Protein AF-A0A7R9EKP4-F1 (afdb_monomer_lite)

Foldseek 3Di:
DLVLLLDLCLLAPDPPDDPLRSLLSNLQSLQVVDDPPDPSNVCNVVSNVDSVVSVVCVVVSLVVLVVVVDPSSVVSSVVNVVSRVVCVVVVVVVVPPPD

Structure (mmCIF, N/CA/C/O backbone):
data_AF-A0A7R9EKP4-F1
#
_entry.id   AF-A0A7R9EKP4-F1
#
loop_
_atom_site.group_PDB
_atom_site.id
_atom_site.type_symbol
_atom_site.label_atom_id
_atom_site.label_alt_id
_atom_site.label_comp_id
_atom_site.label_asym_id
_atom_site.label_entity_id
_atom_site.label_seq_id
_atom_site.pdbx_PDB_ins_code
_atom_site.Cartn_x
_atom_site.Cartn_y
_atom_site.Cartn_z
_atom_site.occupancy
_atom_site.B_iso_or_equiv
_atom_site.auth_seq_id
_atom_site.auth_comp_id
_atom_site.auth_asym_id
_atom_site.auth_atom_id
_atom_site.pdbx_PDB_model_num
ATOM 1 N N . MET A 1 1 ? 0.307 0.551 11.869 1.00 61.66 1 MET A N 1
ATOM 2 C CA . MET A 1 1 ? -0.249 1.037 10.587 1.00 61.66 1 MET A CA 1
ATOM 3 C C . MET A 1 1 ? 0.270 2.423 10.203 1.00 61.66 1 MET A C 1
ATOM 5 O O .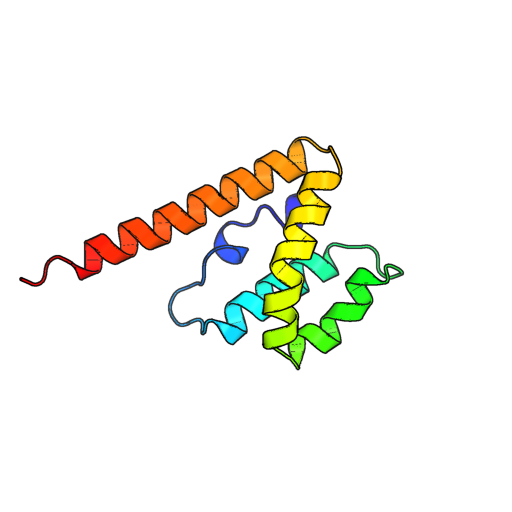 MET A 1 1 ? 1.107 2.472 9.319 1.00 61.66 1 MET A O 1
ATOM 9 N N . SER A 1 2 ? -0.122 3.527 10.861 1.00 60.31 2 SER A N 1
ATOM 10 C CA . SER A 1 2 ? 0.246 4.899 10.428 1.00 60.31 2 SER A CA 1
ATOM 11 C C . SER A 1 2 ? 1.753 5.169 10.294 1.00 60.31 2 SER A C 1
ATOM 13 O O . SER A 1 2 ? 2.151 5.869 9.377 1.00 60.31 2 SER A O 1
ATOM 15 N N . GLN A 1 3 ? 2.596 4.592 11.156 1.00 67.62 3 GLN A N 1
ATOM 16 C CA . GLN A 1 3 ? 4.058 4.760 11.083 1.00 67.62 3 GLN A CA 1
ATOM 17 C C . GLN A 1 3 ? 4.713 4.029 9.899 1.00 67.62 3 GLN A C 1
ATOM 19 O O . GLN A 1 3 ? 5.722 4.494 9.378 1.00 67.62 3 GLN A O 1
ATOM 24 N N . VAL A 1 4 ? 4.135 2.900 9.471 1.00 74.44 4 VAL A N 1
ATOM 25 C CA . VAL A 1 4 ? 4.634 2.103 8.334 1.00 74.44 4 VAL A CA 1
ATOM 26 C C . VAL A 1 4 ? 4.325 2.818 7.021 1.00 74.44 4 VAL A C 1
ATOM 28 O O . VAL A 1 4 ? 5.139 2.834 6.108 1.00 74.44 4 VAL A O 1
ATOM 31 N N . VAL A 1 5 ? 3.163 3.471 6.958 1.00 77.75 5 VAL A N 1
ATOM 32 C CA . VAL A 1 5 ? 2.707 4.185 5.764 1.00 77.75 5 VAL A CA 1
ATOM 33 C C . VAL A 1 5 ? 3.213 5.630 5.676 1.00 77.75 5 VAL A C 1
ATOM 35 O O . VAL A 1 5 ? 3.103 6.237 4.618 1.00 77.75 5 VAL A O 1
ATOM 38 N N . ASP A 1 6 ? 3.799 6.199 6.736 1.00 83.94 6 ASP A N 1
ATOM 39 C CA . ASP A 1 6 ? 4.362 7.565 6.744 1.00 83.94 6 ASP A CA 1
ATOM 40 C C . ASP A 1 6 ? 5.850 7.607 6.352 1.00 83.94 6 ASP A C 1
ATOM 42 O O . ASP A 1 6 ? 6.658 8.318 6.948 1.00 83.94 6 ASP A O 1
ATOM 46 N N . GLN A 1 7 ? 6.224 6.815 5.349 1.00 83.75 7 GLN A N 1
ATOM 47 C CA . GLN A 1 7 ? 7.583 6.745 4.818 1.00 83.75 7 GLN A CA 1
ATOM 48 C C . GLN A 1 7 ? 7.597 7.284 3.388 1.00 83.75 7 GLN A C 1
ATOM 50 O O . GLN A 1 7 ? 7.125 6.619 2.472 1.00 83.75 7 GLN A O 1
ATOM 55 N N . GLY A 1 8 ? 8.135 8.489 3.174 1.00 77.50 8 GLY A N 1
ATOM 56 C CA . GLY A 1 8 ? 8.082 9.156 1.862 1.00 77.50 8 GLY A CA 1
ATOM 57 C C . GLY A 1 8 ? 8.707 8.347 0.717 1.00 77.50 8 GLY A C 1
ATOM 58 O O . GLY A 1 8 ? 8.189 8.375 -0.396 1.00 77.50 8 GLY A O 1
ATOM 59 N N . TYR A 1 9 ? 9.758 7.568 1.004 1.00 81.12 9 TYR A N 1
ATOM 60 C CA . TYR A 1 9 ? 10.417 6.680 0.034 1.00 81.12 9 TYR A CA 1
ATOM 61 C C . TYR A 1 9 ? 9.541 5.503 -0.421 1.00 81.12 9 TYR A C 1
ATOM 63 O O . TYR A 1 9 ? 9.847 4.866 -1.419 1.00 81.12 9 TYR A O 1
ATOM 71 N N . LEU A 1 10 ? 8.472 5.180 0.313 1.00 86.44 10 LEU A N 1
ATOM 72 C CA . LEU A 1 10 ? 7.537 4.124 -0.072 1.00 86.44 10 LEU A CA 1
ATOM 73 C C . LEU A 1 10 ? 6.606 4.607 -1.193 1.00 86.44 10 LEU A C 1
ATOM 75 O O . LEU A 1 10 ? 6.255 3.862 -2.104 1.00 86.44 10 LEU A O 1
ATOM 79 N N . TRP A 1 11 ? 6.210 5.877 -1.127 1.00 89.12 11 TRP A N 1
ATOM 80 C CA . TRP A 1 11 ? 5.232 6.474 -2.035 1.00 89.12 11 TRP A CA 1
ATOM 81 C C . TRP A 1 11 ? 5.851 7.055 -3.293 1.00 89.12 11 TRP A C 1
ATOM 83 O O . TRP A 1 11 ? 5.118 7.358 -4.225 1.00 89.12 11 TRP A O 1
ATOM 93 N N . VAL A 1 12 ? 7.171 7.216 -3.327 1.00 88.06 12 VAL A N 1
ATOM 94 C CA . VAL A 1 12 ? 7.907 7.716 -4.486 1.00 88.06 12 VAL A CA 1
ATOM 95 C C . VAL A 1 12 ? 8.900 6.646 -4.920 1.00 88.06 12 VAL A C 1
ATOM 97 O O . VAL A 1 12 ? 9.669 6.190 -4.075 1.00 88.06 12 VAL A O 1
ATOM 100 N N . PRO A 1 13 ? 8.920 6.248 -6.203 1.00 84.38 13 PRO A N 1
ATOM 101 C CA . PRO A 1 13 ? 9.939 5.338 -6.700 1.00 84.38 13 PRO A CA 1
ATOM 102 C C . PRO A 1 13 ? 11.329 5.934 -6.454 1.00 84.38 13 PRO A C 1
ATOM 104 O O . PRO A 1 13 ? 11.587 7.081 -6.823 1.00 84.38 13 PRO A O 1
ATOM 107 N N . VAL A 1 14 ? 12.220 5.164 -5.833 1.00 78.88 14 VAL A N 1
ATOM 108 C CA . VAL A 1 14 ? 13.649 5.501 -5.780 1.00 78.88 14 VAL A CA 1
ATOM 109 C C . VAL A 1 14 ? 14.269 5.406 -7.177 1.00 78.88 14 VAL A C 1
ATOM 111 O O . VAL A 1 14 ? 13.733 4.720 -8.052 1.00 78.88 14 VAL A O 1
ATOM 114 N N . GLU A 1 15 ? 15.385 6.108 -7.392 1.00 71.31 15 GLU A N 1
ATOM 115 C CA . GLU A 1 15 ? 16.150 6.014 -8.641 1.00 71.31 15 GLU A CA 1
ATOM 116 C C . GLU A 1 15 ? 16.484 4.537 -8.938 1.00 71.31 15 GLU A C 1
ATOM 118 O O . GLU A 1 15 ? 16.773 3.763 -8.027 1.00 71.31 15 GLU A O 1
ATOM 123 N N . ASP A 1 16 ? 16.342 4.140 -10.207 1.00 79.25 16 ASP A N 1
ATOM 124 C CA . ASP A 1 16 ? 16.511 2.771 -10.728 1.00 79.25 16 ASP A CA 1
ATOM 125 C C . ASP A 1 16 ? 15.466 1.712 -10.308 1.00 79.25 16 ASP A C 1
ATOM 127 O O . ASP A 1 16 ? 15.611 0.529 -10.625 1.00 79.25 16 ASP A O 1
ATOM 131 N N . CYS A 1 17 ? 14.357 2.108 -9.674 1.00 86.12 17 CYS A N 1
ATOM 132 C CA . CYS A 1 17 ? 13.228 1.210 -9.413 1.00 86.12 17 CYS A CA 1
ATOM 133 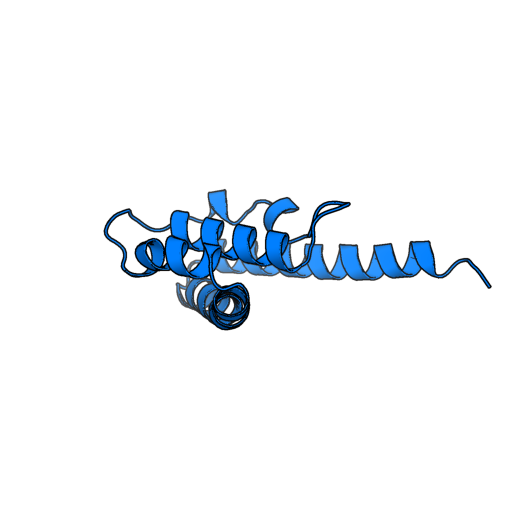C C . CYS A 1 17 ? 12.253 1.153 -10.602 1.00 86.12 17 CYS A C 1
ATOM 135 O O . CYS A 1 17 ? 11.775 2.187 -11.078 1.00 86.12 17 CYS A O 1
ATOM 137 N N . THR A 1 18 ? 11.903 -0.052 -11.066 1.00 92.38 18 THR A N 1
ATOM 138 C CA . THR A 1 18 ? 10.823 -0.218 -12.053 1.00 92.38 18 THR A CA 1
ATOM 139 C C . THR A 1 18 ? 9.464 0.077 -11.420 1.00 92.38 18 THR A C 1
ATOM 141 O O . THR A 1 18 ? 9.279 -0.119 -10.218 1.00 92.38 18 THR A O 1
ATOM 144 N N . HIS A 1 19 ? 8.492 0.503 -12.233 1.00 92.44 19 HIS A N 1
ATOM 145 C CA . HIS A 1 19 ? 7.106 0.691 -11.784 1.00 92.44 19 HIS A CA 1
ATOM 146 C C . HIS A 1 19 ? 6.567 -0.560 -11.079 1.00 92.44 19 HIS A C 1
ATOM 148 O O . HIS A 1 19 ? 6.101 -0.467 -9.949 1.00 92.44 19 HIS A O 1
ATOM 154 N N . ASP A 1 20 ? 6.744 -1.729 -11.696 1.00 95.75 20 ASP A N 1
ATOM 155 C CA . ASP A 1 20 ? 6.325 -3.029 -11.169 1.00 95.75 20 ASP A CA 1
ATOM 156 C C . ASP A 1 20 ? 6.884 -3.308 -9.771 1.00 95.75 20 ASP A C 1
ATOM 158 O O . ASP A 1 20 ? 6.151 -3.717 -8.865 1.00 95.75 20 ASP A O 1
ATOM 162 N N . THR A 1 21 ? 8.182 -3.055 -9.583 1.00 94.44 21 THR A N 1
ATOM 163 C CA . THR A 1 21 ? 8.858 -3.259 -8.298 1.00 94.44 21 THR A CA 1
ATOM 164 C C . THR A 1 21 ? 8.350 -2.263 -7.266 1.00 94.44 21 THR A C 1
ATOM 166 O O . THR A 1 21 ? 8.032 -2.644 -6.139 1.00 94.44 21 THR A O 1
ATOM 169 N N . TRP A 1 22 ? 8.236 -0.989 -7.647 1.00 94.81 22 TRP A N 1
ATOM 170 C CA . TRP A 1 22 ? 7.761 0.068 -6.763 1.00 94.81 22 TRP A CA 1
ATOM 171 C C . TRP A 1 22 ? 6.333 -0.197 -6.287 1.00 94.81 22 TRP A C 1
ATOM 173 O O . TRP A 1 22 ? 6.096 -0.223 -5.078 1.00 94.81 22 TRP A O 1
ATOM 183 N N . ILE A 1 23 ? 5.396 -0.435 -7.205 1.00 96.12 23 ILE A N 1
ATOM 184 C CA . ILE A 1 23 ? 3.986 -0.574 -6.846 1.00 96.12 23 ILE A CA 1
ATOM 185 C C . ILE A 1 23 ? 3.729 -1.845 -6.039 1.00 96.12 23 ILE A C 1
ATOM 187 O O . ILE A 1 23 ? 2.987 -1.812 -5.058 1.00 96.12 23 ILE A O 1
ATOM 191 N N . THR A 1 24 ? 4.408 -2.942 -6.383 1.00 96.81 24 THR A N 1
ATOM 192 C CA . THR A 1 24 ? 4.346 -4.188 -5.615 1.00 96.81 24 THR A CA 1
ATOM 193 C C . THR A 1 24 ? 4.870 -3.979 -4.197 1.00 96.81 24 THR A C 1
ATOM 195 O O . THR A 1 24 ? 4.204 -4.359 -3.237 1.00 96.81 24 THR A O 1
ATOM 198 N N . ASN A 1 25 ? 6.020 -3.316 -4.036 1.00 94.69 25 ASN A N 1
ATOM 199 C CA . ASN A 1 25 ? 6.590 -3.037 -2.717 1.00 94.69 25 ASN A CA 1
ATOM 200 C C . ASN A 1 25 ? 5.706 -2.105 -1.886 1.00 94.69 25 ASN A C 1
ATOM 202 O O . ASN A 1 25 ? 5.501 -2.368 -0.698 1.00 94.69 25 ASN A O 1
ATOM 206 N N . LEU A 1 26 ? 5.157 -1.052 -2.499 1.00 95.00 26 LEU A N 1
ATOM 207 C CA . LEU A 1 26 ? 4.209 -0.145 -1.858 1.00 95.00 26 LEU A CA 1
ATOM 208 C C . LEU A 1 26 ? 3.004 -0.929 -1.334 1.00 95.00 26 LEU A C 1
ATOM 210 O O . LEU A 1 26 ? 2.754 -0.928 -0.130 1.00 95.00 26 LEU A O 1
ATOM 214 N N . VAL A 1 27 ? 2.302 -1.653 -2.208 1.00 96.62 27 VAL A N 1
ATOM 215 C CA . VAL A 1 27 ? 1.085 -2.395 -1.852 1.00 96.62 27 VAL A CA 1
ATOM 216 C C . VAL A 1 27 ? 1.370 -3.478 -0.814 1.00 96.62 27 VAL A C 1
ATOM 218 O O . VAL A 1 27 ? 0.681 -3.525 0.202 1.00 96.62 27 VAL A O 1
ATOM 221 N N . CYS A 1 28 ? 2.410 -4.298 -0.989 1.00 96.25 28 CYS A N 1
ATOM 222 C CA . CYS A 1 28 ? 2.772 -5.317 -0.000 1.00 96.25 28 CYS A CA 1
ATOM 223 C C . CYS A 1 28 ? 3.083 -4.705 1.370 1.00 96.25 28 CYS A C 1
ATOM 225 O O . CYS A 1 28 ? 2.599 -5.214 2.376 1.00 96.25 28 CYS A O 1
ATOM 227 N N . THR A 1 29 ? 3.797 -3.578 1.416 1.00 94.38 29 THR A N 1
ATOM 228 C CA . THR A 1 29 ? 4.090 -2.876 2.676 1.00 94.38 29 THR A CA 1
ATOM 229 C C . THR A 1 29 ? 2.815 -2.344 3.341 1.00 94.38 29 THR A C 1
ATOM 231 O O . THR A 1 29 ? 2.677 -2.421 4.564 1.00 94.38 29 THR A O 1
ATOM 234 N N . LEU A 1 30 ? 1.850 -1.837 2.559 1.00 93.19 30 LEU A N 1
ATOM 235 C CA . LEU A 1 30 ? 0.538 -1.435 3.080 1.00 93.19 30 LEU A CA 1
ATOM 236 C C . LEU A 1 30 ? -0.212 -2.633 3.687 1.00 93.19 30 LEU A C 1
ATOM 238 O O . LEU A 1 30 ? -0.777 -2.505 4.773 1.00 93.19 30 LEU A O 1
ATOM 242 N N . LEU A 1 31 ? -0.207 -3.788 3.014 1.00 95.25 31 LEU A N 1
ATOM 243 C CA . LEU A 1 31 ? -0.883 -5.011 3.467 1.00 95.25 31 LEU A CA 1
ATOM 244 C C . LEU A 1 31 ? -0.217 -5.620 4.709 1.00 95.25 31 LEU A C 1
ATOM 246 O O . LEU A 1 31 ? -0.899 -6.022 5.650 1.00 95.25 31 LEU A O 1
ATOM 250 N N . GLU A 1 32 ? 1.112 -5.624 4.764 1.00 94.19 32 GLU A N 1
ATOM 251 C CA . GLU A 1 32 ? 1.898 -6.103 5.908 1.00 94.19 32 GLU A CA 1
ATOM 252 C C . GLU A 1 32 ? 1.787 -5.181 7.135 1.00 94.19 32 GLU A C 1
ATOM 254 O O . GLU A 1 32 ? 2.138 -5.573 8.247 1.00 94.19 32 GLU A O 1
ATOM 259 N N . ALA A 1 33 ? 1.242 -3.971 6.982 1.00 90.50 33 ALA A N 1
ATOM 260 C CA . ALA A 1 33 ? 0.921 -3.100 8.110 1.00 90.50 33 ALA A CA 1
ATOM 261 C C . ALA A 1 33 ? -0.365 -3.510 8.862 1.00 90.50 33 ALA A C 1
ATOM 263 O O . ALA A 1 33 ? -0.634 -2.953 9.938 1.00 90.50 33 ALA A O 1
ATOM 264 N N . TYR A 1 34 ? -1.162 -4.431 8.304 1.00 90.62 34 TYR A N 1
ATOM 265 C CA . TYR A 1 34 ? -2.331 -5.029 8.955 1.00 90.62 34 TYR A CA 1
ATOM 266 C C . TYR A 1 34 ? -1.928 -6.213 9.863 1.00 90.62 34 TYR A C 1
ATOM 268 O O . TYR A 1 34 ? -0.843 -6.780 9.689 1.00 90.62 34 TYR A O 1
ATOM 276 N N . PRO A 1 35 ? -2.779 -6.591 10.840 1.00 92.44 35 PRO A N 1
ATOM 277 C CA . PRO A 1 35 ? -2.569 -7.776 11.679 1.00 92.44 35 PRO A CA 1
ATOM 278 C C . PRO A 1 35 ? -2.355 -9.069 10.874 1.00 92.44 35 PRO A C 1
ATOM 280 O O . PRO A 1 35 ? -2.881 -9.198 9.770 1.00 92.44 35 PRO A O 1
ATOM 283 N N . GLU A 1 36 ? -1.599 -10.020 11.434 1.00 91.00 36 GLU A N 1
ATOM 284 C CA . GLU A 1 36 ? -1.273 -11.333 10.833 1.00 91.00 36 GLU A CA 1
ATOM 285 C C . GLU A 1 36 ? -2.513 -12.120 10.374 1.00 91.00 36 GLU A C 1
ATOM 287 O O . GLU A 1 36 ? -2.506 -12.735 9.312 1.00 91.00 36 GLU A O 1
ATOM 292 N N . ASP A 1 37 ? -3.596 -12.048 11.143 1.00 92.81 37 ASP A N 1
ATOM 293 C CA . ASP A 1 37 ? -4.875 -12.716 10.896 1.00 92.81 37 ASP A CA 1
ATOM 294 C C . ASP A 1 37 ? -5.797 -11.951 9.929 1.00 92.81 37 ASP A C 1
ATOM 296 O O . ASP A 1 37 ? -6.868 -12.437 9.560 1.00 92.81 37 ASP A O 1
ATOM 300 N N . SER A 1 38 ? -5.389 -10.765 9.468 1.00 94.81 38 SER A N 1
ATOM 301 C CA . SER A 1 38 ? -6.173 -9.971 8.529 1.00 94.81 38 SER A CA 1
ATOM 302 C C . SER A 1 38 ? -6.205 -10.611 7.143 1.00 94.81 38 SER A C 1
ATOM 304 O O . SER A 1 38 ? -5.164 -10.865 6.537 1.00 94.81 38 SER A O 1
ATOM 306 N N . PHE A 1 39 ? -7.406 -10.745 6.576 1.00 95.25 39 PHE A N 1
ATOM 307 C CA . PHE A 1 39 ? -7.588 -11.119 5.171 1.00 95.25 39 PHE A CA 1
ATOM 308 C C . PHE A 1 39 ? -6.773 -10.230 4.217 1.00 95.25 39 PHE A C 1
ATOM 310 O O . PHE A 1 39 ? -6.201 -10.727 3.253 1.00 95.25 39 PHE A O 1
ATOM 317 N N . LEU A 1 40 ? -6.653 -8.928 4.508 1.00 95.19 40 LEU A N 1
ATOM 318 C CA . LEU A 1 40 ? -5.877 -8.006 3.673 1.00 95.19 40 LEU A CA 1
ATOM 319 C C . LEU A 1 40 ? -4.401 -8.410 3.627 1.00 95.19 40 LEU A C 1
ATOM 321 O O . LEU A 1 40 ? -3.820 -8.494 2.550 1.00 95.19 40 LEU A O 1
ATOM 325 N N . ARG A 1 41 ? -3.799 -8.752 4.768 1.00 96.06 41 ARG A N 1
ATOM 326 C CA . ARG A 1 41 ? -2.399 -9.195 4.811 1.00 96.06 41 ARG A CA 1
ATOM 327 C C . ARG A 1 41 ? -2.163 -10.465 3.988 1.00 96.06 41 ARG A C 1
ATOM 329 O O . ARG A 1 41 ? -1.123 -10.587 3.345 1.00 96.06 41 ARG A O 1
ATOM 336 N N . GLN A 1 42 ? -3.149 -11.361 3.930 1.00 96.62 42 GLN A N 1
ATOM 337 C CA . GLN A 1 42 ? -3.086 -12.591 3.129 1.00 96.62 42 GLN A CA 1
ATOM 338 C C . GLN A 1 42 ? -3.059 -12.338 1.611 1.00 96.62 42 GLN A C 1
ATOM 340 O O . GLN A 1 42 ? -2.722 -13.245 0.854 1.00 96.62 42 GLN A O 1
ATOM 345 N N . LEU A 1 43 ? -3.354 -11.117 1.147 1.00 97.31 43 LEU A N 1
ATOM 346 C CA . LEU A 1 43 ? -3.245 -10.742 -0.267 1.00 97.31 43 LEU A CA 1
ATOM 347 C C . LEU A 1 43 ? -1.806 -10.412 -0.699 1.00 97.31 43 LEU A C 1
ATOM 349 O O . LEU A 1 43 ? -1.529 -10.358 -1.900 1.00 97.31 43 LEU A O 1
ATOM 353 N N . ALA A 1 44 ? -0.872 -10.212 0.240 1.00 97.00 44 ALA A N 1
ATOM 354 C CA . ALA A 1 44 ? 0.500 -9.817 -0.083 1.00 97.00 44 ALA A CA 1
ATOM 355 C C . ALA A 1 44 ? 1.228 -10.812 -1.017 1.00 97.00 44 ALA A C 1
ATOM 357 O O . ALA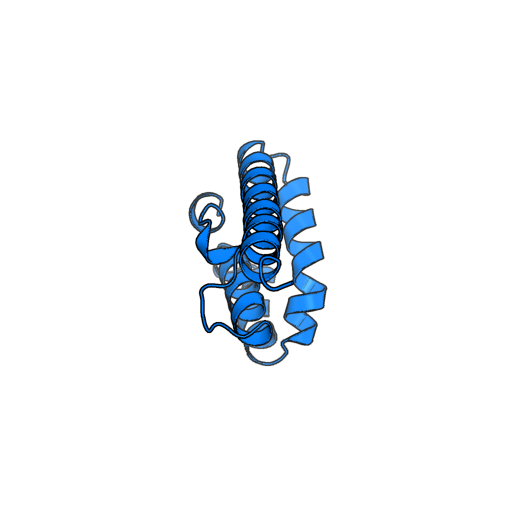 A 1 44 ? 1.847 -10.347 -1.976 1.00 97.00 44 ALA A O 1
ATOM 358 N N . PRO A 1 45 ? 1.129 -12.150 -0.847 1.00 96.88 45 PRO A N 1
ATOM 359 C CA . PRO A 1 45 ? 1.726 -13.107 -1.782 1.00 96.88 45 PRO A CA 1
ATOM 360 C C . PRO A 1 45 ? 1.195 -12.978 -3.215 1.00 96.88 45 PRO A C 1
ATOM 362 O O . PRO A 1 45 ? 1.957 -13.145 -4.162 1.00 96.88 45 PRO A O 1
ATOM 365 N N . VAL A 1 46 ? -0.087 -12.634 -3.391 1.00 97.31 46 VAL A N 1
ATOM 366 C CA . VAL A 1 46 ? -0.689 -12.432 -4.720 1.00 97.31 46 VAL A CA 1
ATOM 367 C C . VAL A 1 46 ? -0.107 -11.186 -5.380 1.00 97.31 46 VAL A C 1
ATOM 369 O O . VAL A 1 46 ? 0.306 -11.241 -6.537 1.00 97.31 46 VAL A O 1
ATOM 372 N N . CYS A 1 47 ? -0.007 -10.089 -4.625 1.00 97.12 47 CYS A N 1
ATOM 373 C CA . CYS A 1 47 ? 0.563 -8.823 -5.092 1.00 97.12 47 CYS A CA 1
ATOM 374 C C . CYS A 1 47 ? 2.020 -8.986 -5.556 1.00 97.12 47 CYS A C 1
ATOM 376 O O . CYS A 1 47 ? 2.412 -8.394 -6.557 1.00 97.12 47 CYS A O 1
ATOM 378 N N . ARG A 1 48 ? 2.803 -9.848 -4.884 1.00 95.81 48 ARG A N 1
ATOM 379 C CA . ARG A 1 48 ? 4.203 -10.148 -5.251 1.00 95.81 48 ARG A CA 1
ATOM 380 C C . ARG A 1 48 ? 4.356 -10.858 -6.595 1.00 95.81 48 ARG A C 1
ATOM 382 O O . ARG A 1 48 ? 5.413 -10.755 -7.206 1.00 95.81 48 ARG A O 1
ATOM 389 N N . VAL A 1 49 ? 3.337 -11.596 -7.033 1.00 96.56 49 VAL A N 1
ATOM 390 C CA . VAL A 1 49 ? 3.384 -12.398 -8.269 1.00 96.56 49 VAL A CA 1
ATOM 391 C C . VAL A 1 49 ? 2.624 -11.723 -9.410 1.00 96.56 49 VAL A C 1
ATOM 393 O O . VAL A 1 49 ? 2.959 -11.915 -10.577 1.00 96.56 49 VAL A O 1
ATOM 396 N N . LYS A 1 50 ? 1.602 -10.921 -9.094 1.00 97.38 50 LYS A N 1
ATOM 397 C CA . LYS A 1 50 ? 0.720 -10.290 -10.075 1.00 97.38 50 LYS A CA 1
ATOM 398 C C . LYS A 1 50 ? 0.704 -8.776 -9.887 1.00 97.38 50 LYS A C 1
ATOM 400 O O . LYS A 1 50 ? -0.132 -8.241 -9.165 1.00 97.38 50 LYS A O 1
ATOM 405 N N . VAL A 1 51 ? 1.591 -8.089 -10.605 1.00 97.56 51 VAL A N 1
ATOM 406 C CA . VAL A 1 51 ? 1.730 -6.621 -10.572 1.00 97.56 51 VAL A CA 1
ATOM 407 C C . VAL A 1 51 ? 0.405 -5.912 -10.862 1.00 97.56 51 VAL A C 1
ATOM 409 O O . VAL A 1 51 ? 0.036 -4.999 -10.132 1.00 97.56 51 VAL A O 1
ATOM 412 N N . SER A 1 52 ? -0.368 -6.383 -11.846 1.00 98.06 52 SER A N 1
ATOM 413 C CA . SER A 1 52 ? -1.673 -5.789 -12.175 1.00 98.06 52 SER A CA 1
ATOM 414 C C . SER A 1 52 ? -2.683 -5.860 -11.031 1.00 98.06 52 SER A C 1
ATOM 416 O O . SER A 1 52 ? -3.517 -4.976 -10.877 1.00 98.06 52 SER A O 1
ATOM 418 N N . PHE A 1 53 ? -2.578 -6.870 -10.164 1.00 97.94 53 PHE A N 1
ATOM 419 C CA . PHE A 1 53 ? -3.399 -6.927 -8.961 1.00 97.94 53 PHE A CA 1
ATOM 420 C C . PHE A 1 53 ? -2.973 -5.861 -7.943 1.00 97.94 53 PHE A C 1
ATOM 422 O O . PHE A 1 53 ? -3.830 -5.246 -7.319 1.00 97.94 53 PHE A O 1
ATOM 429 N N . SER A 1 54 ? -1.670 -5.586 -7.813 1.00 98.00 54 SER A N 1
ATOM 430 C CA . SER A 1 54 ? -1.169 -4.465 -7.005 1.00 98.00 54 SER A CA 1
ATOM 431 C C . SER A 1 54 ? -1.685 -3.118 -7.532 1.00 98.00 54 SER A C 1
ATOM 433 O O . SER A 1 54 ? -2.116 -2.278 -6.744 1.00 98.00 54 SER A O 1
ATOM 435 N N . GLU A 1 55 ? -1.707 -2.926 -8.854 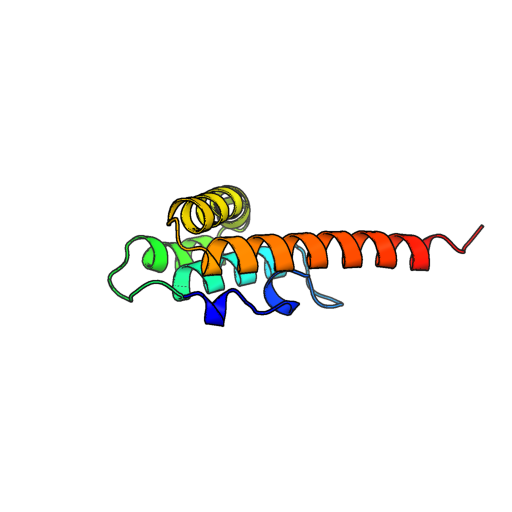1.00 97.75 55 GLU A N 1
ATOM 436 C CA . GLU A 1 55 ? -2.256 -1.724 -9.503 1.00 97.75 55 GLU A CA 1
ATOM 437 C C . GLU A 1 55 ? -3.742 -1.517 -9.198 1.00 97.75 55 GLU A C 1
ATOM 439 O O . GLU A 1 55 ? -4.142 -0.420 -8.805 1.00 97.75 55 GLU A O 1
ATOM 444 N N . GLU A 1 56 ? -4.549 -2.571 -9.322 1.00 97.94 56 GLU A N 1
ATOM 445 C CA . GLU A 1 56 ? -5.985 -2.538 -9.021 1.00 97.94 56 GLU A CA 1
ATOM 446 C C . GLU A 1 56 ? -6.265 -2.346 -7.521 1.00 97.94 56 GLU A C 1
ATOM 448 O O . GLU A 1 56 ? -7.229 -1.677 -7.140 1.00 97.94 56 GLU A O 1
ATOM 453 N N . LEU A 1 57 ? -5.421 -2.910 -6.652 1.00 97.56 57 LEU A N 1
ATOM 454 C CA . LEU A 1 57 ? -5.629 -2.906 -5.205 1.00 97.56 57 LEU A CA 1
ATOM 455 C C . LEU A 1 57 ? -5.187 -1.601 -4.533 1.00 97.56 57 LEU A C 1
ATOM 457 O O . LEU A 1 57 ? -5.788 -1.195 -3.536 1.00 97.56 57 LEU A O 1
ATOM 461 N N . LEU A 1 58 ? -4.162 -0.923 -5.057 1.00 96.12 58 LEU A N 1
ATOM 462 C CA . LEU A 1 58 ? -3.659 0.336 -4.502 1.00 96.12 58 LEU A CA 1
ATOM 463 C C . LEU A 1 58 ? -4.760 1.391 -4.256 1.00 96.12 58 LEU A C 1
ATOM 465 O O . LEU A 1 58 ? -4.836 1.882 -3.125 1.00 96.12 58 LEU A O 1
ATOM 469 N N . PRO A 1 59 ? -5.631 1.751 -5.225 1.00 95.62 59 PRO A N 1
ATOM 470 C CA . PRO A 1 59 ? -6.682 2.740 -4.983 1.00 95.62 59 PRO A CA 1
ATOM 471 C C . PRO A 1 59 ? -7.663 2.298 -3.887 1.00 95.62 59 PRO A C 1
ATOM 473 O O . PRO A 1 59 ? -8.074 3.130 -3.080 1.00 95.62 59 PRO A O 1
ATOM 476 N N . LEU A 1 60 ? -7.972 0.999 -3.791 1.00 96.06 60 LEU A N 1
ATOM 477 C CA . LEU A 1 60 ? -8.841 0.453 -2.742 1.00 96.06 60 LEU A CA 1
ATOM 478 C C . LEU A 1 60 ? -8.196 0.561 -1.354 1.00 96.06 60 LEU A C 1
ATOM 480 O O . LEU A 1 60 ? -8.861 0.908 -0.382 1.00 96.06 60 LEU A O 1
ATOM 484 N N . LEU A 1 61 ? -6.889 0.308 -1.244 1.00 94.00 61 LEU A N 1
ATOM 485 C CA . LEU A 1 61 ? -6.162 0.459 0.020 1.00 94.00 61 LEU A CA 1
ATOM 486 C C . LEU A 1 61 ? -6.070 1.918 0.461 1.00 94.00 61 LEU A C 1
ATOM 488 O O . LEU A 1 61 ? -6.183 2.205 1.654 1.00 94.00 61 LEU A O 1
ATOM 492 N N . VAL A 1 62 ? -5.877 2.838 -0.485 1.00 92.44 62 VAL A N 1
ATOM 493 C CA . VAL A 1 62 ? -5.904 4.277 -0.203 1.00 92.44 62 VAL A CA 1
ATOM 494 C C . VAL A 1 62 ? -7.288 4.691 0.294 1.00 92.44 62 VAL A C 1
ATOM 496 O O . VAL A 1 62 ? -7.372 5.380 1.311 1.00 92.44 62 VAL A O 1
ATOM 499 N N . ASP A 1 63 ? -8.358 4.229 -0.355 1.00 93.56 63 ASP A N 1
ATOM 500 C CA . ASP A 1 63 ? -9.731 4.495 0.079 1.00 93.56 63 ASP A CA 1
ATOM 501 C C . ASP A 1 63 ? -9.989 3.952 1.492 1.00 93.56 63 ASP A C 1
ATOM 503 O O . ASP A 1 63 ? -10.388 4.703 2.379 1.00 93.56 63 ASP A O 1
ATOM 507 N N . LEU A 1 64 ? -9.603 2.702 1.772 1.00 91.94 64 LEU A N 1
ATOM 508 C CA . LEU A 1 64 ? -9.698 2.112 3.112 1.00 91.94 64 LEU A CA 1
ATOM 509 C C . LEU A 1 64 ? -8.977 2.953 4.175 1.00 91.94 64 LEU A C 1
ATOM 511 O O . LEU A 1 64 ? -9.534 3.191 5.251 1.00 91.94 64 LEU A O 1
ATOM 515 N N . LEU A 1 65 ? -7.764 3.440 3.885 1.00 89.50 65 LEU A N 1
ATOM 516 C CA . LEU A 1 65 ? -7.008 4.311 4.791 1.00 89.50 65 LEU A CA 1
ATOM 517 C C . LEU A 1 65 ? -7.745 5.632 5.066 1.00 89.50 65 LEU A C 1
ATOM 519 O O . LEU A 1 65 ? -7.761 6.093 6.215 1.00 89.50 65 LEU A O 1
ATOM 523 N N . LEU A 1 66 ? -8.373 6.222 4.047 1.00 90.19 66 LEU A N 1
ATOM 524 C CA . LEU A 1 66 ? -9.158 7.455 4.164 1.00 90.19 66 LEU A CA 1
ATOM 525 C C . LEU A 1 66 ? -10.477 7.230 4.923 1.00 90.19 66 LEU A C 1
ATOM 527 O O . LEU A 1 66 ? -10.832 8.042 5.788 1.00 90.19 66 LEU A O 1
ATOM 531 N N . CYS A 1 67 ? -11.145 6.101 4.675 1.00 90.62 67 CYS A N 1
ATOM 532 C CA . CYS A 1 67 ? -12.404 5.691 5.296 1.00 90.62 67 CYS A CA 1
ATOM 533 C C . CYS A 1 67 ? -12.273 5.3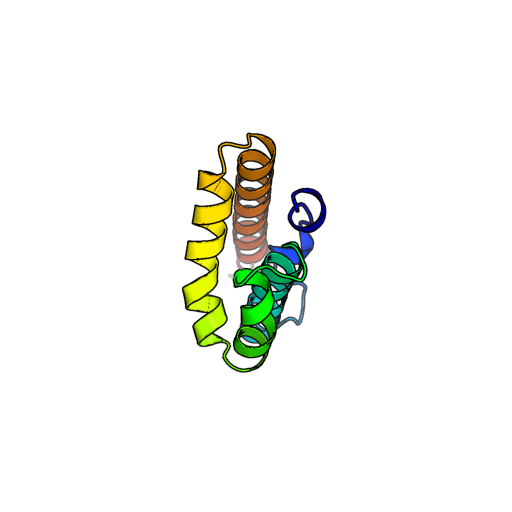09 6.773 1.00 90.62 67 CYS A C 1
ATOM 535 O O . CYS A 1 67 ? -13.276 5.299 7.483 1.00 90.62 67 CYS A O 1
ATOM 537 N N . THR A 1 68 ? -11.060 5.064 7.288 1.00 85.12 68 THR A N 1
ATOM 538 C CA . THR A 1 68 ? -10.861 4.815 8.730 1.00 85.12 68 THR A CA 1
ATOM 539 C C . THR A 1 68 ? -11.349 5.959 9.629 1.00 85.12 68 THR A C 1
ATOM 541 O O . THR A 1 68 ? -11.461 5.773 10.841 1.00 85.12 68 THR A O 1
ATOM 544 N N . GLY A 1 69 ? -11.549 7.166 9.078 1.00 78.12 69 GLY A N 1
ATOM 545 C CA . GLY A 1 69 ? -11.916 8.374 9.826 1.00 78.12 69 GLY A CA 1
ATOM 546 C C . GLY A 1 69 ? -10.807 8.890 10.752 1.00 78.12 69 GLY A C 1
ATOM 547 O O . GLY A 1 69 ? -10.957 9.919 11.414 1.00 78.12 69 GLY A O 1
ATOM 548 N N . LYS A 1 70 ? -9.660 8.202 10.803 1.00 87.56 70 LYS A N 1
ATOM 549 C CA . LYS A 1 70 ? -8.520 8.589 11.627 1.00 87.56 70 LYS A CA 1
ATOM 550 C C . LYS A 1 70 ? -7.77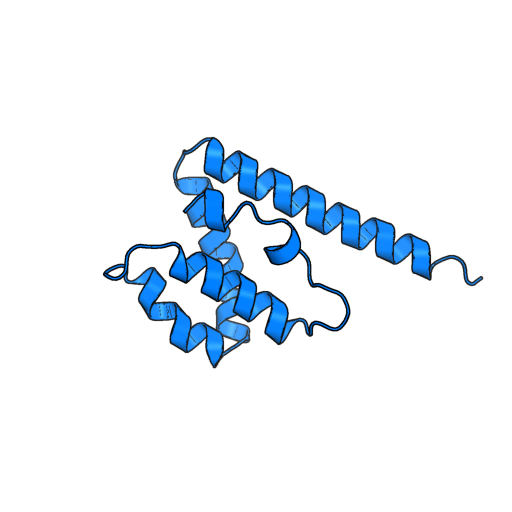3 9.716 10.926 1.00 87.56 70 LYS A C 1
ATOM 552 O O . LYS A 1 70 ? -7.131 9.494 9.900 1.00 87.56 70 LYS A O 1
ATOM 557 N N . LYS A 1 71 ? -7.780 10.910 11.531 1.00 89.12 71 LYS A N 1
ATOM 558 C CA . LYS A 1 71 ? -7.061 12.094 11.019 1.00 89.12 71 LYS A CA 1
ATOM 559 C C . LYS A 1 71 ? -5.611 11.785 10.642 1.00 89.12 71 LYS A C 1
ATOM 561 O O . LYS A 1 71 ? -5.150 12.240 9.606 1.00 89.12 71 LYS A O 1
ATOM 566 N N . ILE A 1 72 ? -4.921 10.956 11.432 1.00 88.06 72 ILE A N 1
ATOM 567 C CA . ILE A 1 72 ? -3.538 10.558 11.143 1.00 88.06 72 ILE A CA 1
ATOM 568 C C . ILE A 1 72 ? -3.399 9.856 9.784 1.00 88.06 72 ILE A C 1
ATOM 570 O O . ILE A 1 72 ? -2.488 10.181 9.034 1.00 88.06 72 ILE A O 1
ATOM 574 N N . CYS A 1 73 ? -4.314 8.953 9.420 1.00 87.62 73 CYS A N 1
ATOM 575 C CA . CYS A 1 73 ? -4.277 8.254 8.133 1.00 87.62 73 CYS A CA 1
ATOM 576 C C . CYS A 1 73 ? -4.507 9.232 6.975 1.00 87.62 73 CYS A C 1
ATOM 578 O O . CYS A 1 73 ? -3.754 9.222 6.005 1.00 87.62 73 CYS A O 1
ATOM 580 N N . GLN A 1 74 ? -5.473 10.142 7.117 1.00 90.75 74 GLN A N 1
ATOM 581 C CA . GLN A 1 74 ? -5.747 11.184 6.121 1.00 90.75 74 GLN A CA 1
ATOM 582 C C . GLN A 1 74 ? -4.557 12.134 5.935 1.00 90.75 74 GLN A C 1
ATOM 584 O O . GLN A 1 74 ? -4.193 12.462 4.803 1.00 90.75 74 GLN A O 1
ATOM 589 N N . THR A 1 75 ? -3.920 12.551 7.034 1.00 91.62 75 THR A N 1
ATOM 590 C CA . THR A 1 75 ? -2.713 13.384 7.003 1.00 91.62 75 THR A CA 1
ATOM 591 C C . THR A 1 75 ? -1.569 12.673 6.290 1.00 91.62 75 THR A C 1
ATOM 593 O O . THR A 1 75 ? -0.937 13.281 5.428 1.00 91.62 75 THR A O 1
ATOM 596 N N . VAL A 1 76 ? -1.327 11.397 6.600 1.00 89.88 76 VAL A N 1
ATOM 597 C CA . VAL A 1 76 ? -0.253 10.611 5.980 1.00 89.88 76 VAL A CA 1
ATOM 598 C C . VAL A 1 76 ? -0.488 10.431 4.479 1.00 89.88 76 VAL A C 1
ATOM 600 O O . VAL A 1 76 ? 0.410 10.724 3.691 1.00 89.88 76 VAL A O 1
ATOM 603 N N . VAL A 1 77 ? -1.694 10.034 4.061 1.00 90.44 77 VAL A N 1
ATOM 604 C CA . VAL A 1 77 ? -2.032 9.893 2.633 1.00 90.44 77 VAL A CA 1
ATOM 605 C C . VAL A 1 77 ? -1.866 11.231 1.908 1.00 90.44 77 VAL A C 1
ATOM 607 O O . VAL A 1 77 ? -1.175 11.305 0.896 1.00 90.44 77 VAL A O 1
ATOM 610 N N . SER A 1 78 ? -2.416 12.316 2.460 1.00 91.88 78 SER A N 1
ATOM 611 C CA . SER A 1 78 ? -2.332 13.649 1.842 1.00 91.88 78 SER A CA 1
ATOM 612 C C . SER A 1 78 ? -0.890 14.151 1.720 1.00 91.88 78 SER A C 1
ATOM 614 O O . SER A 1 78 ? -0.511 14.721 0.695 1.00 91.88 78 SER A O 1
ATOM 616 N N . LYS A 1 79 ? -0.072 13.943 2.762 1.00 92.31 79 LYS A N 1
ATOM 617 C CA . LYS A 1 79 ? 1.351 14.307 2.785 1.00 92.31 79 LYS A CA 1
ATOM 618 C C . LYS A 1 79 ? 2.121 13.554 1.702 1.00 92.31 79 LYS A C 1
ATOM 620 O O . LYS A 1 79 ? 2.857 14.186 0.947 1.00 92.31 79 LYS A O 1
ATOM 625 N N . ASN A 1 80 ? 1.935 12.240 1.612 1.00 91.12 80 ASN A N 1
ATOM 626 C CA . ASN A 1 80 ? 2.661 11.407 0.660 1.00 91.12 80 ASN A CA 1
ATOM 627 C C . ASN A 1 80 ? 2.216 11.628 -0.788 1.00 91.12 80 ASN A C 1
ATOM 629 O O . ASN A 1 80 ? 3.072 11.741 -1.658 1.00 91.12 80 ASN A O 1
ATOM 633 N N . MET A 1 81 ? 0.917 11.810 -1.046 1.00 91.00 81 MET A N 1
ATOM 634 C CA . MET A 1 81 ? 0.424 12.183 -2.378 1.00 91.00 81 MET A CA 1
ATOM 635 C C . MET A 1 81 ? 1.006 13.525 -2.829 1.00 91.00 81 MET A C 1
ATOM 637 O O . MET A 1 81 ? 1.520 13.646 -3.939 1.00 91.00 81 MET A O 1
ATOM 641 N N . ARG A 1 82 ? 1.005 14.534 -1.947 1.00 91.94 82 ARG A N 1
ATOM 642 C CA . ARG A 1 82 ? 1.639 15.828 -2.238 1.00 91.94 82 ARG A CA 1
ATOM 643 C C . ARG A 1 82 ? 3.125 15.666 -2.551 1.00 91.94 82 ARG A C 1
ATOM 645 O O . ARG A 1 82 ? 3.620 16.304 -3.476 1.00 91.94 82 ARG A O 1
ATOM 652 N N . TYR A 1 83 ? 3.830 14.849 -1.771 1.00 90.69 83 TYR A N 1
ATOM 653 C CA . TYR A 1 83 ? 5.247 14.583 -1.987 1.00 90.69 83 TYR A CA 1
ATOM 654 C C . TYR A 1 83 ? 5.491 13.894 -3.336 1.00 90.69 83 TYR A C 1
ATOM 656 O O . TYR A 1 83 ? 6.324 14.375 -4.099 1.00 90.69 83 TYR A O 1
ATOM 664 N N . PHE A 1 84 ? 4.707 12.869 -3.676 1.00 90.12 84 PHE A N 1
ATOM 665 C CA . PHE A 1 84 ? 4.763 12.181 -4.965 1.00 90.12 84 PHE A CA 1
ATOM 666 C C . PHE A 1 84 ? 4.591 13.136 -6.149 1.00 90.12 84 PHE A C 1
ATOM 668 O O . PHE A 1 84 ? 5.469 13.213 -7.010 1.00 90.12 84 PHE A O 1
ATOM 675 N N . PHE A 1 85 ? 3.520 13.936 -6.159 1.00 90.12 85 PHE A N 1
ATOM 676 C CA . PHE A 1 85 ? 3.286 14.890 -7.247 1.00 90.12 85 PHE A CA 1
ATOM 677 C C . PHE A 1 85 ? 4.372 15.965 -7.331 1.00 90.12 85 PHE A C 1
ATOM 679 O O . PHE A 1 85 ? 4.770 16.340 -8.433 1.00 90.12 85 PHE A O 1
ATOM 686 N N . LYS A 1 86 ? 4.895 16.430 -6.187 1.00 90.88 86 LYS A N 1
ATOM 687 C CA . LYS A 1 86 ? 6.010 17.383 -6.165 1.00 90.88 86 LYS A CA 1
ATOM 688 C C . LYS A 1 86 ? 7.266 16.790 -6.810 1.00 90.88 86 LYS A C 1
ATOM 690 O O . LYS A 1 86 ? 7.841 17.431 -7.681 1.00 90.88 86 LYS A O 1
ATOM 695 N N . GLN A 1 87 ? 7.664 15.575 -6.425 1.00 87.25 87 GLN A N 1
ATOM 696 C CA . GLN A 1 87 ? 8.846 14.913 -6.994 1.00 87.25 87 GLN A CA 1
ATOM 697 C C . GLN A 1 87 ? 8.691 14.663 -8.496 1.00 87.25 87 GLN A C 1
ATOM 699 O O . GLN A 1 87 ? 9.621 14.907 -9.262 1.00 87.25 87 GLN A O 1
ATOM 704 N N . HIS A 1 88 ? 7.505 14.236 -8.931 1.00 83.81 88 HIS A N 1
ATOM 705 C CA . HIS A 1 88 ? 7.235 14.006 -10.346 1.00 83.81 88 HIS A CA 1
ATOM 706 C C . HIS A 1 88 ? 7.311 15.306 -11.167 1.00 83.81 88 HIS A C 1
ATOM 708 O O . HIS A 1 88 ? 7.926 15.336 -12.233 1.00 83.81 88 HIS A O 1
ATOM 714 N N . TYR A 1 89 ? 6.742 16.399 -10.649 1.00 84.88 89 TYR A N 1
ATOM 715 C CA . TYR A 1 89 ? 6.798 17.715 -11.289 1.00 84.88 89 TYR A CA 1
ATOM 716 C C . TYR A 1 89 ? 8.224 18.289 -11.338 1.00 84.88 89 TYR A C 1
ATOM 718 O O . TYR A 1 89 ? 8.683 18.731 -12.394 1.00 84.88 89 TYR A O 1
ATOM 726 N N . ASP A 1 90 ? 8.947 18.250 -10.216 1.00 83.88 90 ASP A N 1
ATOM 727 C CA . ASP A 1 90 ? 10.315 18.769 -10.122 1.00 83.88 90 ASP A CA 1
ATOM 728 C C . ASP A 1 90 ? 11.279 17.945 -11.002 1.00 83.88 90 ASP A C 1
ATOM 730 O O . ASP A 1 90 ? 12.090 18.515 -11.735 1.00 83.88 90 ASP A O 1
ATOM 734 N N . GLY A 1 91 ? 11.135 16.614 -11.026 1.00 69.50 91 GLY A N 1
ATOM 735 C CA . GLY A 1 91 ? 11.910 15.722 -11.896 1.00 69.50 91 GLY A CA 1
ATOM 736 C C . GLY A 1 91 ? 11.661 15.950 -13.393 1.00 69.50 91 GLY A C 1
ATOM 737 O O . GLY A 1 91 ? 12.594 15.857 -14.196 1.00 69.50 91 GLY A O 1
ATOM 738 N N . HIS A 1 92 ? 10.435 16.321 -13.780 1.00 58.12 92 HIS A N 1
ATOM 739 C CA . HIS A 1 92 ? 10.121 16.735 -15.151 1.00 58.12 92 HIS A CA 1
ATOM 740 C C . HIS A 1 92 ? 10.834 18.047 -15.526 1.00 58.12 92 HIS A C 1
ATOM 742 O O . HIS A 1 92 ? 11.377 18.172 -16.625 1.00 58.12 92 HIS A O 1
ATOM 748 N N . LYS A 1 93 ? 10.914 19.013 -14.600 1.00 56.62 93 LYS A N 1
ATOM 749 C CA . LYS A 1 93 ? 11.587 20.303 -14.832 1.00 56.62 93 LYS A CA 1
ATOM 750 C C . LYS A 1 93 ? 13.103 20.153 -15.017 1.00 56.62 93 LYS A C 1
ATOM 752 O O . LYS A 1 93 ? 13.672 20.798 -15.893 1.00 56.62 93 LYS A O 1
ATOM 757 N N . SER A 1 94 ? 13.744 19.259 -14.264 1.00 55.69 94 SER A N 1
ATOM 758 C CA . SER A 1 94 ? 15.183 18.962 -14.382 1.00 55.69 94 SER A CA 1
ATOM 759 C C . SER A 1 94 ? 15.562 18.312 -15.720 1.00 55.69 94 SER A C 1
ATOM 761 O O . SER A 1 94 ? 16.680 18.492 -16.199 1.00 55.69 94 SER A O 1
ATOM 763 N N . ARG A 1 95 ? 14.631 17.577 -16.347 1.00 55.16 95 ARG A N 1
ATOM 764 C CA . ARG A 1 95 ? 14.805 16.957 -17.676 1.00 55.16 95 ARG A CA 1
ATOM 765 C C . ARG A 1 95 ? 14.425 17.892 -18.835 1.00 55.16 95 ARG A C 1
ATOM 767 O O . ARG A 1 95 ? 14.856 17.651 -19.958 1.00 55.16 95 ARG A O 1
ATOM 774 N N . GLY A 1 96 ? 13.669 18.958 -18.560 1.00 46.91 96 GLY A N 1
ATOM 775 C CA . GLY A 1 96 ? 13.163 19.928 -19.539 1.00 46.91 96 GLY A CA 1
ATOM 776 C C . GLY A 1 96 ? 14.111 21.071 -19.929 1.00 46.91 96 GLY A C 1
ATOM 777 O O . GLY A 1 96 ? 13.770 21.835 -20.823 1.00 46.91 96 GLY A O 1
ATOM 778 N N . ASN A 1 97 ? 15.305 21.190 -19.334 1.00 39.97 97 ASN A N 1
ATOM 779 C CA . ASN A 1 97 ? 16.313 22.201 -19.714 1.00 39.97 97 ASN A CA 1
ATOM 780 C C . ASN A 1 97 ? 17.309 21.689 -20.779 1.00 39.97 97 ASN A C 1
ATOM 782 O O . ASN A 1 97 ? 18.513 21.933 -20.696 1.00 39.97 97 ASN A O 1
ATOM 786 N N . LYS A 1 98 ? 16.807 20.959 -21.778 1.00 39.44 98 LYS A N 1
ATOM 787 C CA . LYS A 1 98 ? 17.522 20.670 -23.030 1.00 39.44 98 LYS A CA 1
ATOM 788 C C . LYS A 1 98 ? 16.628 21.062 -24.207 1.00 39.44 98 LYS A C 1
ATOM 790 O O . LYS A 1 98 ? 16.072 20.198 -24.880 1.00 39.44 98 LYS A O 1
ATOM 795 N N . LEU A 1 99 ? 16.466 22.366 -24.400 1.00 37.12 99 LEU A N 1
ATOM 796 C CA . LEU A 1 99 ? 16.141 22.965 -25.693 1.00 37.12 99 LEU A CA 1
ATOM 797 C C . LEU A 1 99 ? 17.294 23.892 -26.062 1.00 37.12 99 LEU A C 1
ATOM 799 O O . LEU A 1 99 ? 17.726 24.644 -25.159 1.00 37.12 99 LEU A O 1
#

Organism: NCBI:txid170555

Sequence (99 aa):
MSQVVDQGYLWVPVEDCTHDTWITNLVCTLLEAYPEDSFLRQLAPVCRVKVSFSEELLPLLVDLLLCTGKKICQTVVSKNMRYFFKQHYDGHKSRGNKL

Secondary structure (DSSP, 8-state):
-HHHH--HHHHSPPTT--HHHHHHHHHHHHHHTS-TT-TTGGGHHHHHH-HHHHHHHHHHHHHHHHHT--HHHHHHHHHHHHHHHHHHHHHHHHHS---

pLDDT: mean 86.63, std 13.81, range [37.12, 98.06]

Radius of gyration: 14.71 Å; chains: 1; bounding box: 30×36×37 Å